Protein AF-A0A3C0J0W6-F1 (afdb_monomer_lite)

Structure (mmCIF, N/CA/C/O backbone):
data_AF-A0A3C0J0W6-F1
#
_entry.id   AF-A0A3C0J0W6-F1
#
loop_
_atom_site.group_PDB
_atom_site.id
_atom_site.type_symbol
_atom_site.label_atom_id
_atom_site.label_alt_id
_atom_site.label_comp_id
_atom_site.label_asym_id
_atom_site.label_entity_id
_atom_site.label_seq_id
_atom_site.pdbx_PDB_ins_code
_atom_site.Cartn_x
_atom_site.Cartn_y
_atom_site.Cartn_z
_atom_site.occupancy
_atom_site.B_iso_or_equiv
_atom_site.auth_seq_id
_atom_site.auth_comp_id
_atom_site.auth_asym_id
_atom_site.auth_atom_id
_atom_site.pdbx_PDB_model_num
ATOM 1 N N . MET A 1 1 ? 45.34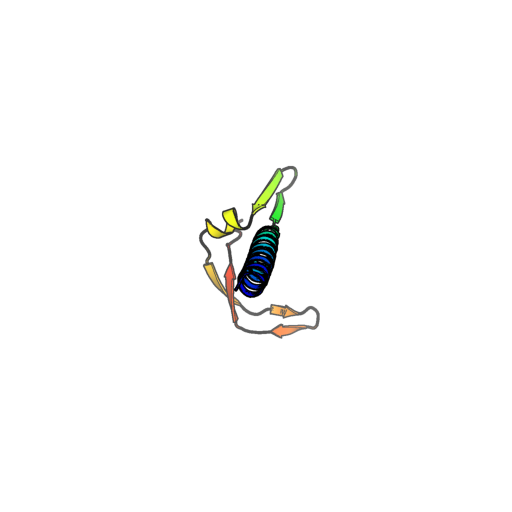5 -3.183 -43.295 1.00 50.16 1 MET A N 1
ATOM 2 C CA . MET A 1 1 ? 44.345 -2.284 -42.664 1.00 50.16 1 MET A CA 1
ATOM 3 C C . MET A 1 1 ? 42.893 -2.786 -42.727 1.00 50.16 1 MET A C 1
ATOM 5 O O . MET A 1 1 ? 42.161 -2.534 -41.781 1.00 50.16 1 MET A O 1
ATOM 9 N N . LEU A 1 2 ? 42.471 -3.555 -43.746 1.00 54.47 2 LEU A N 1
ATOM 10 C CA . LEU A 1 2 ? 41.072 -4.003 -43.924 1.00 54.47 2 LEU A CA 1
ATOM 11 C C . LEU A 1 2 ? 40.503 -4.905 -42.796 1.00 54.47 2 LEU A C 1
ATOM 13 O O . LEU A 1 2 ? 39.322 -4.814 -42.471 1.00 54.47 2 LEU A O 1
ATOM 17 N N . LYS A 1 3 ? 41.331 -5.753 -42.160 1.00 56.34 3 LYS A N 1
ATOM 18 C CA . LYS A 1 3 ? 40.901 -6.661 -41.071 1.00 56.34 3 LYS A CA 1
ATOM 19 C C . LYS A 1 3 ? 40.546 -5.934 -39.763 1.00 56.34 3 LYS A C 1
ATOM 21 O O . LYS A 1 3 ? 39.623 -6.358 -39.080 1.00 56.34 3 LYS A O 1
ATOM 26 N N . ARG A 1 4 ? 41.225 -4.824 -39.437 1.00 59.16 4 ARG A N 1
ATOM 27 C CA . ARG A 1 4 ? 40.996 -4.064 -38.191 1.00 59.16 4 ARG A CA 1
ATOM 28 C C . ARG A 1 4 ? 39.654 -3.322 -38.210 1.00 59.16 4 ARG A C 1
ATOM 30 O O . ARG A 1 4 ? 38.974 -3.286 -37.194 1.00 59.16 4 ARG A O 1
ATOM 37 N N . ASN A 1 5 ? 39.231 -2.840 -39.383 1.00 72.25 5 ASN A N 1
ATOM 38 C CA . ASN A 1 5 ? 37.906 -2.238 -39.566 1.00 72.25 5 ASN A CA 1
ATOM 39 C C . ASN A 1 5 ? 36.772 -3.242 -39.356 1.00 72.25 5 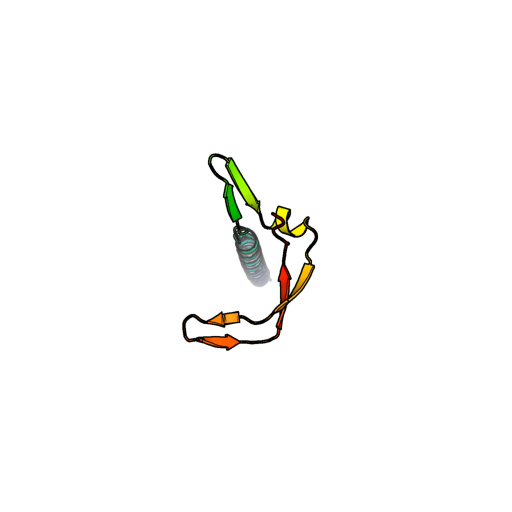ASN A C 1
ATOM 41 O O . ASN A 1 5 ? 35.776 -2.909 -38.728 1.00 72.25 5 ASN A O 1
ATOM 45 N N . ARG A 1 6 ? 36.926 -4.484 -39.832 1.00 76.56 6 ARG A N 1
ATOM 46 C CA . ARG A 1 6 ? 35.894 -5.517 -39.655 1.00 76.56 6 ARG A CA 1
ATOM 47 C C . ARG A 1 6 ? 35.695 -5.880 -38.183 1.00 76.56 6 ARG A C 1
ATOM 49 O O . ARG A 1 6 ? 34.561 -6.032 -37.754 1.00 76.56 6 ARG A O 1
ATOM 56 N N . VAL A 1 7 ? 36.777 -5.950 -37.406 1.00 83.00 7 VAL A N 1
ATOM 57 C CA . VAL A 1 7 ? 36.710 -6.218 -35.958 1.00 83.00 7 VAL A CA 1
ATOM 58 C C . VAL A 1 7 ? 36.006 -5.083 -35.209 1.00 83.00 7 VAL A C 1
ATOM 60 O O . VAL A 1 7 ? 35.149 -5.352 -34.374 1.00 83.00 7 VAL A O 1
ATOM 63 N N . LEU A 1 8 ? 36.306 -3.823 -35.542 1.00 84.94 8 LEU A N 1
ATOM 64 C CA . LEU A 1 8 ? 35.644 -2.665 -34.930 1.00 84.94 8 LEU A CA 1
ATOM 65 C C . LEU A 1 8 ? 34.147 -2.605 -35.263 1.00 84.94 8 LEU A C 1
ATOM 67 O O . LEU A 1 8 ? 33.342 -2.303 -34.390 1.00 84.94 8 LEU A O 1
ATOM 71 N N . ILE A 1 9 ? 33.768 -2.949 -36.497 1.00 85.81 9 ILE A N 1
ATOM 72 C CA . ILE A 1 9 ? 32.361 -3.008 -36.916 1.00 85.81 9 ILE A CA 1
ATOM 73 C C . ILE A 1 9 ? 31.605 -4.102 -36.150 1.00 85.81 9 ILE A C 1
ATOM 75 O O . ILE A 1 9 ? 30.495 -3.867 -35.681 1.00 85.81 9 ILE A O 1
ATOM 79 N N . VAL A 1 10 ? 32.209 -5.281 -35.974 1.00 87.44 10 VAL A N 1
ATOM 80 C CA . VAL A 1 10 ? 31.598 -6.371 -35.198 1.00 87.44 10 VAL A CA 1
ATOM 81 C C . VAL A 1 10 ? 31.437 -5.973 -33.730 1.00 87.44 10 VAL A C 1
ATOM 83 O O . VAL A 1 10 ? 30.365 -6.170 -33.166 1.00 87.44 10 VAL A O 1
ATOM 86 N N . LEU A 1 11 ? 32.451 -5.347 -33.125 1.00 89.12 11 LEU A N 1
ATOM 87 C CA . LEU A 1 11 ? 32.365 -4.835 -31.752 1.00 89.12 11 LEU A CA 1
ATOM 88 C C . LEU A 1 11 ? 31.267 -3.778 -31.592 1.00 89.12 11 LEU A C 1
ATOM 90 O O . LEU A 1 11 ? 30.516 -3.830 -30.621 1.00 89.12 11 LEU A O 1
ATOM 94 N N . ALA A 1 12 ? 31.130 -2.862 -32.553 1.00 89.19 12 ALA A N 1
ATOM 95 C CA . ALA A 1 12 ? 30.071 -1.857 -32.541 1.00 89.19 12 ALA A CA 1
ATOM 96 C C . ALA A 1 12 ? 28.673 -2.491 -32.640 1.00 89.19 12 ALA A C 1
ATOM 98 O O . ALA A 1 12 ? 27.769 -2.086 -31.912 1.00 89.19 12 ALA A O 1
ATOM 99 N N . MET A 1 13 ? 28.498 -3.523 -33.475 1.00 89.19 13 MET A N 1
ATOM 100 C CA . MET A 1 13 ? 27.227 -4.252 -33.567 1.00 89.19 13 MET A CA 1
ATOM 101 C C . MET A 1 13 ? 26.895 -5.012 -32.280 1.00 89.19 13 MET A C 1
ATOM 103 O O . MET A 1 13 ? 25.748 -4.988 -31.842 1.00 89.19 13 MET A O 1
ATOM 107 N N . VAL A 1 14 ? 27.886 -5.641 -31.642 1.00 90.25 14 VAL A N 1
ATOM 108 C CA . VAL A 1 14 ? 27.693 -6.323 -30.353 1.00 90.25 14 VAL A CA 1
ATOM 109 C C . VAL A 1 14 ? 27.325 -5.320 -29.258 1.00 90.25 14 VAL A C 1
ATOM 111 O O . VAL A 1 14 ? 26.381 -5.558 -28.510 1.00 90.25 14 VAL A O 1
ATOM 114 N N . ALA A 1 15 ? 28.004 -4.173 -29.192 1.00 87.69 15 ALA A N 1
ATOM 115 C CA . ALA A 1 15 ? 27.683 -3.119 -28.232 1.00 87.69 15 ALA A CA 1
ATOM 116 C C . ALA A 1 15 ? 26.264 -2.562 -28.438 1.00 87.69 15 ALA A C 1
ATOM 118 O O . ALA A 1 15 ? 25.524 -2.396 -27.469 1.00 87.69 15 ALA A O 1
ATOM 119 N N . LEU A 1 16 ? 25.856 -2.339 -29.693 1.00 87.06 16 LEU A N 1
ATOM 120 C CA . LEU A 1 16 ? 24.512 -1.870 -30.032 1.00 87.06 16 LEU A CA 1
ATOM 121 C C . LEU A 1 16 ? 23.435 -2.902 -29.666 1.00 87.06 16 LEU A C 1
ATOM 123 O O . LEU A 1 16 ? 22.401 -2.536 -29.110 1.00 87.06 16 LEU A O 1
ATOM 127 N N . ALA A 1 17 ? 23.690 -4.188 -29.920 1.00 85.00 17 ALA A N 1
ATOM 128 C CA . ALA A 1 17 ? 22.790 -5.271 -29.530 1.00 85.00 17 ALA A CA 1
ATOM 129 C C . ALA A 1 17 ? 22.647 -5.366 -28.002 1.00 85.00 17 ALA A C 1
ATOM 131 O O . ALA A 1 17 ? 21.532 -5.449 -27.492 1.00 85.00 17 ALA A O 1
ATOM 132 N N . CYS A 1 18 ? 23.753 -5.278 -27.256 1.00 83.44 18 CYS A N 1
ATOM 133 C CA . CYS A 1 18 ? 23.725 -5.244 -25.793 1.00 83.44 18 CYS A CA 1
ATOM 134 C C . CYS A 1 18 ? 22.938 -4.037 -25.258 1.00 83.44 18 CYS A C 1
ATOM 136 O O . CYS A 1 18 ? 22.141 -4.184 -24.331 1.00 83.44 18 CYS A O 1
ATOM 138 N N . PHE A 1 19 ? 23.116 -2.859 -25.862 1.00 80.94 19 PHE A N 1
ATOM 139 C CA . PHE A 1 19 ? 22.390 -1.647 -25.485 1.00 80.94 19 PHE A CA 1
ATOM 140 C C . PHE A 1 19 ? 20.879 -1.785 -25.739 1.00 80.94 19 PHE A C 1
ATOM 142 O O . PHE A 1 19 ? 20.076 -1.534 -24.840 1.00 80.94 19 PHE A O 1
ATOM 149 N N . ALA A 1 20 ? 20.480 -2.290 -26.910 1.00 78.81 20 ALA A N 1
ATOM 150 C CA . ALA A 1 20 ? 19.077 -2.551 -27.238 1.00 78.81 20 ALA A CA 1
ATOM 151 C C . ALA A 1 20 ? 18.423 -3.565 -26.277 1.00 78.81 20 ALA A C 1
ATOM 153 O O . ALA A 1 20 ? 17.299 -3.356 -25.821 1.00 78.81 20 ALA A O 1
ATOM 154 N N . LEU A 1 21 ? 19.142 -4.629 -25.904 1.00 71.44 21 LEU A N 1
ATOM 155 C CA . LEU A 1 21 ? 18.654 -5.630 -24.949 1.00 71.44 21 LEU A CA 1
ATOM 156 C C . LEU A 1 21 ? 18.515 -5.076 -23.521 1.00 71.44 21 LEU A C 1
ATOM 158 O O . LEU A 1 21 ? 17.611 -5.488 -22.793 1.00 71.44 21 LEU A O 1
ATOM 162 N N . SER A 1 22 ? 19.371 -4.133 -23.113 1.00 65.75 22 SER A N 1
ATOM 163 C CA . SER A 1 22 ? 19.248 -3.471 -21.806 1.00 65.75 22 SER A CA 1
ATOM 164 C C . SER A 1 22 ? 18.046 -2.524 -21.714 1.00 65.75 22 SER A C 1
ATOM 166 O O . SER A 1 22 ? 17.410 -2.459 -20.664 1.00 65.75 22 SER A O 1
ATOM 168 N N . LEU A 1 23 ? 17.670 -1.867 -22.818 1.00 61.00 23 LEU A N 1
ATOM 169 C CA . LEU A 1 23 ? 16.479 -1.013 -22.885 1.00 61.00 23 LEU A CA 1
ATOM 170 C C . LEU A 1 23 ? 15.181 -1.823 -22.745 1.00 61.00 23 LEU A C 1
ATOM 172 O O . LEU A 1 23 ? 14.253 -1.379 -22.076 1.00 61.00 23 LEU A O 1
ATOM 176 N N . GLY A 1 24 ? 15.131 -3.041 -23.298 1.00 57.66 24 GLY A N 1
ATOM 177 C CA . GLY A 1 24 ? 13.962 -3.923 -23.185 1.00 57.66 24 GLY A CA 1
ATOM 178 C C . GLY A 1 24 ? 13.660 -4.392 -21.756 1.00 57.66 24 GLY A C 1
ATOM 179 O O . GLY A 1 24 ? 12.508 -4.659 -21.431 1.00 57.66 24 GLY A O 1
ATOM 180 N N . ARG A 1 25 ? 14.669 -4.449 -20.873 1.00 54.16 25 ARG A N 1
ATOM 181 C CA . ARG A 1 25 ? 14.483 -4.813 -19.454 1.00 54.16 25 ARG A CA 1
ATOM 182 C C . ARG A 1 25 ? 13.950 -3.672 -18.586 1.00 54.16 25 ARG A C 1
ATOM 184 O O . ARG A 1 25 ? 13.414 -3.947 -17.520 1.00 54.16 25 ARG A O 1
ATOM 191 N N . LEU A 1 26 ? 14.065 -2.421 -19.033 1.00 51.62 26 LEU A N 1
ATOM 192 C CA . LEU A 1 26 ? 13.491 -1.263 -18.334 1.00 51.62 26 LEU A CA 1
ATOM 193 C C . LEU A 1 26 ? 11.974 -1.137 -18.548 1.00 51.62 26 LEU A C 1
ATOM 195 O O . LEU A 1 26 ? 11.319 -0.417 -17.804 1.00 51.62 26 LEU A O 1
ATOM 199 N N . ALA A 1 27 ? 11.412 -1.846 -19.532 1.00 52.59 27 ALA A N 1
ATOM 200 C CA . ALA A 1 27 ? 9.995 -1.773 -19.890 1.00 52.59 27 ALA A CA 1
ATOM 201 C C . ALA A 1 27 ? 9.109 -2.840 -19.213 1.00 52.59 27 ALA A C 1
ATOM 203 O O . ALA A 1 27 ? 7.919 -2.890 -19.497 1.00 52.59 27 ALA A O 1
ATOM 204 N N . ALA A 1 28 ? 9.670 -3.698 -18.350 1.00 51.66 28 ALA A N 1
ATOM 205 C CA . ALA A 1 28 ? 8.970 -4.855 -17.777 1.00 51.66 28 ALA A CA 1
ATOM 206 C C . ALA A 1 28 ? 9.004 -4.894 -16.238 1.00 51.66 28 ALA A C 1
ATOM 208 O O . ALA A 1 28 ? 9.084 -5.964 -15.636 1.00 51.66 28 ALA A O 1
ATOM 209 N N . VAL A 1 29 ? 8.956 -3.730 -15.591 1.00 59.44 29 VAL A N 1
ATOM 210 C CA . VAL A 1 29 ? 8.410 -3.650 -14.233 1.00 59.44 29 VAL A CA 1
ATOM 211 C C . VAL A 1 29 ? 6.953 -3.270 -14.423 1.00 59.44 29 VAL A C 1
ATOM 213 O O . VAL A 1 29 ? 6.631 -2.093 -14.556 1.00 59.44 29 VAL A O 1
ATOM 216 N N . ASP A 1 30 ? 6.082 -4.272 -14.539 1.00 71.31 30 ASP A N 1
ATOM 217 C CA . ASP A 1 30 ? 4.647 -4.020 -14.492 1.00 71.31 30 ASP A CA 1
ATOM 218 C C . ASP A 1 30 ? 4.354 -3.371 -13.136 1.00 71.31 30 ASP A C 1
ATOM 220 O O . ASP A 1 30 ? 4.510 -4.003 -12.087 1.00 71.31 30 ASP A O 1
ATOM 224 N N . GLY A 1 31 ? 4.023 -2.077 -13.161 1.00 82.44 31 GLY A N 1
ATOM 225 C CA . GLY A 1 31 ? 3.705 -1.313 -11.960 1.00 82.44 31 GLY A CA 1
ATOM 226 C C . GLY A 1 31 ? 2.607 -2.009 -11.161 1.00 82.44 31 GLY A C 1
ATOM 227 O O . GLY A 1 31 ? 1.706 -2.645 -11.725 1.00 82.44 31 GLY A O 1
ATOM 228 N N . TRP A 1 32 ? 2.687 -1.911 -9.837 1.00 89.62 32 TRP A N 1
ATOM 229 C CA . TRP A 1 32 ? 1.712 -2.564 -8.975 1.00 89.62 32 TRP A CA 1
ATOM 230 C C . TRP A 1 32 ? 0.314 -1.965 -9.179 1.00 89.62 32 TRP A C 1
ATOM 232 O O . TRP A 1 32 ? 0.142 -0.794 -9.537 1.00 89.62 32 TRP A O 1
ATOM 242 N N . LYS A 1 33 ? -0.701 -2.798 -8.943 1.00 92.62 33 LYS A N 1
ATOM 243 C CA . LYS A 1 33 ? -2.112 -2.411 -8.957 1.00 92.62 33 LYS A CA 1
ATOM 244 C C . LYS A 1 33 ? -2.788 -2.958 -7.710 1.00 92.62 33 LYS A C 1
ATOM 246 O O . LYS A 1 33 ? -2.567 -4.114 -7.354 1.00 92.62 33 LYS A O 1
ATOM 251 N N . VAL A 1 34 ? -3.605 -2.139 -7.062 1.00 92.62 34 VAL A N 1
ATOM 252 C CA . VAL A 1 34 ? -4.413 -2.517 -5.898 1.00 92.62 34 VAL A CA 1
ATOM 253 C C . VAL A 1 34 ? -5.875 -2.314 -6.252 1.00 92.62 34 VAL A C 1
ATOM 255 O O . VAL A 1 34 ? -6.282 -1.212 -6.601 1.00 92.62 34 VAL A O 1
ATOM 258 N N . GLU A 1 35 ? -6.672 -3.370 -6.161 1.00 94.94 35 GLU A N 1
ATOM 259 C CA . GLU A 1 35 ? -8.122 -3.262 -6.285 1.00 94.94 35 GLU A CA 1
ATOM 260 C C . GLU A 1 35 ? -8.737 -2.908 -4.925 1.00 94.94 35 GLU A C 1
ATOM 262 O O . GLU A 1 35 ? -8.450 -3.547 -3.912 1.00 94.94 35 GLU A O 1
ATOM 267 N N . ILE A 1 36 ? -9.585 -1.885 -4.908 1.00 92.81 36 ILE A N 1
ATOM 268 C CA . ILE A 1 36 ? -10.349 -1.437 -3.748 1.00 92.81 36 ILE A CA 1
ATOM 269 C C . ILE A 1 36 ? -11.816 -1.746 -4.029 1.00 92.81 36 ILE A C 1
ATOM 271 O O . ILE A 1 36 ? -12.412 -1.169 -4.939 1.00 92.81 36 ILE A O 1
ATOM 275 N N . VAL A 1 37 ? -12.399 -2.639 -3.230 1.00 94.62 37 VAL A N 1
ATOM 276 C CA . VAL A 1 37 ? -13.792 -3.079 -3.375 1.00 94.62 37 VAL A CA 1
ATOM 277 C C . VAL A 1 37 ? -14.623 -2.591 -2.191 1.00 94.62 37 VAL A C 1
ATOM 279 O O . VAL A 1 37 ? -14.219 -2.723 -1.036 1.00 94.62 37 VAL A O 1
ATOM 282 N N . SER A 1 38 ? -15.802 -2.040 -2.476 1.00 91.69 38 SER A N 1
ATOM 283 C CA . SER A 1 38 ? -16.787 -1.606 -1.484 1.00 91.69 38 SER A CA 1
ATOM 284 C C . SER A 1 38 ? -18.196 -1.977 -1.9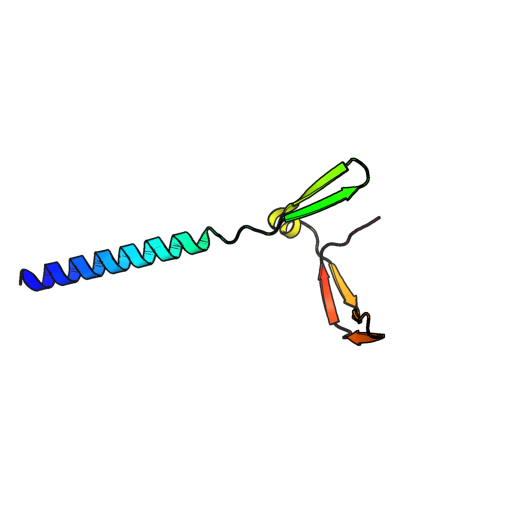52 1.00 91.69 38 SER A C 1
ATOM 286 O O . SER A 1 38 ? -18.783 -1.307 -2.807 1.00 91.69 38 SER A O 1
ATOM 288 N N . GLY A 1 39 ? -18.734 -3.076 -1.411 1.00 93.62 39 GLY A N 1
ATOM 289 C CA . GLY A 1 39 ? -19.983 -3.669 -1.898 1.00 93.62 39 GLY A CA 1
ATOM 290 C C . GLY A 1 39 ? -19.863 -4.049 -3.375 1.00 93.62 39 GLY A C 1
ATOM 291 O O . GLY A 1 39 ? -18.921 -4.737 -3.756 1.00 93.62 39 GLY A O 1
ATOM 292 N N . ASP A 1 40 ? -20.774 -3.538 -4.204 1.00 95.62 40 ASP A N 1
ATOM 293 C CA . ASP A 1 40 ? -20.784 -3.772 -5.657 1.00 95.62 40 ASP A CA 1
ATOM 294 C C . ASP A 1 40 ? -19.867 -2.815 -6.447 1.00 95.62 40 ASP A C 1
ATOM 296 O O . ASP A 1 40 ? -19.841 -2.842 -7.678 1.00 95.62 40 ASP A O 1
ATOM 300 N N . LYS A 1 41 ? -19.138 -1.922 -5.765 1.00 95.19 41 LYS A N 1
ATOM 301 C CA . LYS A 1 41 ? -18.218 -0.966 -6.397 1.00 95.19 41 LYS A CA 1
ATOM 302 C C . LYS A 1 41 ? -16.787 -1.480 -6.316 1.00 95.19 41 LYS A C 1
ATOM 304 O O . LYS A 1 41 ? -16.356 -1.933 -5.259 1.00 95.19 41 LYS A O 1
ATOM 309 N N . SER A 1 42 ? -16.037 -1.322 -7.402 1.00 95.88 42 SER A N 1
ATOM 310 C CA . SER A 1 42 ? -14.600 -1.595 -7.457 1.00 95.88 42 SER A CA 1
ATOM 311 C C . SER A 1 42 ? -13.866 -0.448 -8.155 1.00 95.88 42 SER A C 1
ATOM 313 O O . SER A 1 42 ? -14.394 0.160 -9.090 1.00 95.88 42 SER A O 1
ATOM 315 N N . ALA A 1 43 ? -12.659 -0.142 -7.684 1.00 93.69 43 ALA A N 1
ATOM 316 C CA . ALA A 1 43 ? -11.718 0.775 -8.313 1.00 93.69 43 ALA A CA 1
ATOM 317 C C . ALA A 1 43 ? -10.305 0.182 -8.250 1.00 93.69 43 ALA A C 1
ATOM 319 O O . ALA A 1 43 ? -9.936 -0.438 -7.256 1.00 93.69 43 ALA A O 1
ATOM 320 N N . VAL A 1 44 ? -9.497 0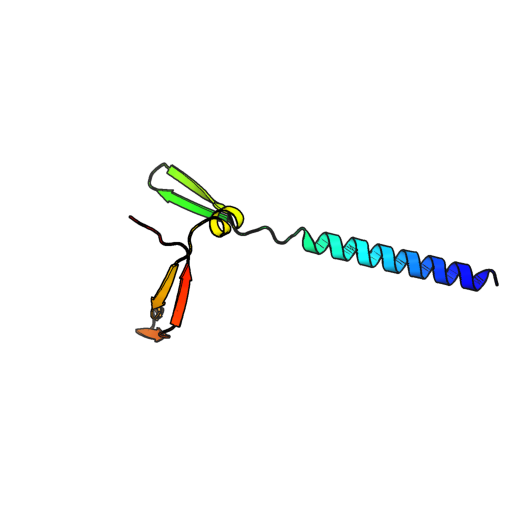.392 -9.290 1.00 94.81 44 VAL A N 1
ATOM 321 C CA . VAL A 1 44 ? -8.099 -0.060 -9.321 1.00 94.81 44 VAL A CA 1
ATOM 322 C C . VAL A 1 44 ? -7.187 1.144 -9.135 1.00 94.81 44 VAL A C 1
ATOM 324 O O . VAL A 1 44 ? -7.183 2.041 -9.972 1.00 94.81 44 VAL A O 1
ATOM 327 N N . LEU A 1 45 ? -6.414 1.140 -8.052 1.00 93.12 45 LEU A N 1
ATOM 328 C CA . LEU A 1 45 ? -5.352 2.095 -7.768 1.00 93.12 45 LEU A CA 1
ATOM 329 C C . LEU A 1 45 ? -4.044 1.606 -8.395 1.00 93.12 45 LEU A C 1
ATOM 331 O O . LEU A 1 45 ? -3.619 0.474 -8.157 1.00 93.12 45 LEU A O 1
ATOM 335 N N . THR A 1 46 ? -3.399 2.458 -9.180 1.00 92.81 46 THR A N 1
ATOM 336 C CA . THR A 1 46 ? -2.074 2.205 -9.751 1.00 92.81 46 THR A CA 1
ATOM 337 C C . THR A 1 46 ? -0.980 2.926 -8.967 1.00 92.81 46 THR A C 1
ATOM 339 O O . THR A 1 46 ? -1.240 3.830 -8.173 1.00 92.81 46 THR A O 1
ATOM 342 N N . GLU A 1 47 ? 0.273 2.572 -9.239 1.00 90.19 47 GLU A N 1
ATOM 343 C CA . GLU A 1 47 ? 1.434 3.306 -8.726 1.00 90.19 47 GLU A CA 1
ATOM 344 C C . GLU A 1 47 ? 1.414 4.802 -9.092 1.00 90.19 47 GLU A C 1
ATOM 346 O O . GLU A 1 47 ? 1.772 5.641 -8.267 1.00 90.19 47 GLU A O 1
ATOM 351 N N . ALA A 1 48 ? 0.946 5.148 -10.298 1.00 90.62 48 ALA A N 1
ATOM 352 C CA . ALA A 1 48 ? 0.829 6.539 -10.736 1.00 90.62 48 ALA A CA 1
ATOM 353 C C . ALA A 1 48 ? -0.240 7.301 -9.939 1.00 90.62 48 ALA A C 1
ATOM 355 O O . ALA A 1 48 ? -0.011 8.445 -9.548 1.00 90.62 48 ALA A O 1
ATOM 356 N N . ASP A 1 49 ? -1.373 6.654 -9.655 1.00 92.06 49 ASP A N 1
ATOM 357 C CA . ASP A 1 49 ? -2.421 7.239 -8.817 1.00 92.06 49 ASP A CA 1
ATOM 358 C C . ASP A 1 49 ? -1.895 7.478 -7.399 1.00 92.06 49 ASP A C 1
ATOM 360 O O . ASP A 1 49 ? -2.047 8.567 -6.855 1.00 92.06 49 ASP A O 1
ATOM 364 N N . ALA A 1 50 ? -1.193 6.496 -6.826 1.00 89.56 50 ALA A N 1
ATOM 365 C CA . ALA A 1 50 ? -0.594 6.615 -5.502 1.00 89.56 50 ALA A CA 1
ATOM 366 C C . ALA A 1 50 ? 0.453 7.736 -5.416 1.00 89.56 50 ALA A C 1
ATOM 368 O O . ALA A 1 50 ? 0.495 8.459 -4.422 1.00 89.56 50 ALA A O 1
ATOM 369 N N . ALA A 1 51 ? 1.267 7.918 -6.459 1.00 89.75 51 ALA A N 1
ATOM 370 C CA . ALA A 1 51 ? 2.246 9.001 -6.530 1.00 89.75 51 ALA A CA 1
ATOM 371 C C . ALA A 1 51 ? 1.601 10.398 -6.589 1.00 89.75 51 ALA A C 1
ATOM 373 O O . ALA A 1 51 ? 2.231 11.379 -6.198 1.00 89.75 51 ALA A O 1
ATOM 374 N N . ALA A 1 52 ? 0.359 10.495 -7.070 1.00 92.94 52 ALA A N 1
ATOM 375 C CA . ALA A 1 52 ? -0.399 11.741 -7.117 1.00 92.94 52 ALA A CA 1
ATOM 376 C C . ALA A 1 52 ? -1.159 12.049 -5.810 1.00 92.94 52 ALA A C 1
ATOM 378 O O . ALA A 1 52 ? -1.674 13.157 -5.656 1.00 92.94 52 ALA A O 1
ATOM 379 N N . MET A 1 53 ? -1.248 11.096 -4.876 1.00 92.38 53 MET A N 1
ATOM 380 C CA . MET A 1 53 ? -1.964 11.256 -3.606 1.00 92.38 53 MET A CA 1
ATOM 381 C C . MET A 1 53 ? -1.072 11.847 -2.507 1.00 92.38 53 MET A C 1
ATOM 383 O O . MET A 1 53 ? 0.137 11.624 -2.461 1.00 92.38 53 MET A O 1
ATOM 387 N N . GLU A 1 54 ? -1.681 12.580 -1.572 1.00 93.44 54 GLU A N 1
ATOM 388 C CA . GLU A 1 54 ? -0.968 13.126 -0.416 1.00 93.44 54 GLU A CA 1
ATOM 389 C C . GLU A 1 54 ? -0.649 12.017 0.597 1.00 93.44 54 GLU A C 1
ATOM 391 O O . GLU A 1 54 ? -1.533 11.462 1.256 1.00 93.44 54 GLU A O 1
ATOM 396 N N . ALA A 1 55 ? 0.636 11.688 0.722 1.00 93.12 55 ALA A N 1
ATOM 397 C CA . ALA A 1 55 ? 1.112 10.713 1.690 1.00 93.12 55 ALA A CA 1
ATOM 398 C C . ALA A 1 55 ? 1.307 11.348 3.074 1.00 93.12 55 ALA A C 1
ATOM 400 O O . ALA A 1 55 ? 1.831 12.453 3.211 1.00 93.12 55 ALA A O 1
ATOM 401 N N . GLN A 1 56 ? 0.958 10.602 4.118 1.00 94.88 56 GLN A N 1
ATOM 402 C CA . GLN A 1 56 ? 1.154 10.995 5.509 1.00 94.88 56 GLN A CA 1
ATOM 403 C C . GLN A 1 56 ? 2.153 10.066 6.188 1.00 94.88 56 GLN A C 1
ATOM 405 O O . GLN A 1 56 ? 2.224 8.873 5.889 1.00 94.88 56 GLN A O 1
ATOM 410 N N . SER A 1 57 ? 2.935 10.622 7.114 1.00 96.25 57 SER A N 1
ATOM 411 C CA . SER A 1 57 ? 3.889 9.854 7.914 1.00 96.25 57 SER A CA 1
ATOM 412 C C . SER A 1 57 ? 3.387 9.684 9.341 1.00 96.25 57 SER A C 1
ATOM 414 O O . SER A 1 57 ? 3.030 10.658 10.001 1.00 96.25 57 SER A O 1
ATOM 416 N N . VAL A 1 58 ? 3.391 8.447 9.830 1.00 94.75 58 VAL A N 1
ATOM 417 C CA . VAL A 1 58 ? 2.897 8.072 11.159 1.00 94.75 58 VAL A CA 1
ATOM 418 C C . VAL A 1 58 ? 3.928 7.227 11.900 1.00 94.75 58 VAL A C 1
ATOM 420 O O . VAL A 1 58 ? 4.638 6.421 11.301 1.00 94.75 58 VAL A O 1
ATOM 423 N N . LYS A 1 59 ? 4.022 7.392 13.223 1.00 96.81 59 LYS A N 1
ATOM 424 C CA . LYS A 1 59 ? 4.864 6.545 14.078 1.00 96.81 59 LYS A CA 1
ATOM 425 C C . LYS A 1 59 ? 4.013 5.428 14.673 1.00 96.81 59 LYS A C 1
ATOM 427 O O . LYS A 1 59 ? 3.115 5.704 15.462 1.00 96.81 59 LYS A O 1
ATOM 432 N N . ALA A 1 60 ? 4.312 4.182 14.319 1.00 95.38 60 ALA A N 1
ATOM 433 C CA . ALA A 1 60 ? 3.549 3.012 14.751 1.00 95.38 60 ALA A CA 1
ATOM 434 C C . ALA A 1 60 ? 4.464 1.820 15.079 1.00 95.38 60 ALA A C 1
ATOM 436 O O . ALA A 1 60 ? 5.664 1.842 14.804 1.00 95.38 60 ALA A O 1
ATOM 437 N N . ALA A 1 61 ? 3.898 0.775 15.679 1.00 96.38 61 ALA A N 1
ATOM 438 C CA . ALA A 1 61 ? 4.555 -0.512 15.898 1.00 96.38 61 ALA A CA 1
ATOM 439 C C . ALA A 1 61 ? 3.667 -1.636 15.349 1.00 96.38 61 ALA A C 1
ATOM 441 O O . ALA A 1 61 ? 2.441 -1.533 15.401 1.00 96.38 61 ALA A O 1
ATOM 442 N N . PHE A 1 62 ? 4.275 -2.706 14.839 1.00 94.19 62 PHE A N 1
ATOM 443 C CA . PHE A 1 62 ? 3.550 -3.882 14.367 1.00 94.19 62 PHE A CA 1
ATOM 444 C C . PHE A 1 62 ? 3.411 -4.913 15.482 1.00 94.19 62 PHE A C 1
ATOM 446 O O . PHE A 1 62 ? 4.405 -5.321 16.082 1.00 94.19 62 PHE A O 1
ATOM 453 N N . LEU A 1 63 ? 2.184 -5.380 15.718 1.00 95.56 63 LEU A N 1
ATOM 454 C CA . LEU A 1 63 ? 1.919 -6.564 16.528 1.00 95.56 63 LEU A CA 1
ATOM 455 C C . LEU A 1 63 ? 1.911 -7.794 15.617 1.00 95.56 63 LEU A C 1
ATOM 457 O O . LEU A 1 63 ? 1.038 -7.939 14.762 1.00 95.56 63 LEU A O 1
ATOM 461 N N . ARG A 1 64 ? 2.880 -8.692 15.794 1.00 93.31 64 ARG A N 1
ATOM 462 C CA . ARG A 1 64 ? 2.880 -9.990 15.112 1.00 93.31 64 ARG A CA 1
ATOM 463 C C . ARG A 1 64 ? 1.822 -10.907 15.720 1.00 93.31 64 ARG A C 1
ATOM 465 O O . ARG A 1 64 ? 1.530 -10.824 16.910 1.00 93.31 64 ARG A O 1
ATOM 472 N N . SER A 1 65 ? 1.341 -11.871 14.936 1.00 94.62 65 SER A N 1
ATOM 473 C CA . SER A 1 65 ? 0.432 -12.932 15.406 1.00 94.62 65 SER A CA 1
ATOM 474 C C . SER A 1 65 ? 0.998 -13.766 16.564 1.00 94.62 65 SER A C 1
ATOM 476 O O . SER A 1 65 ? 0.244 -14.372 17.314 1.00 94.62 65 SER A O 1
ATOM 478 N N . THR A 1 66 ? 2.321 -13.766 16.747 1.00 94.62 66 THR A N 1
ATOM 479 C CA . THR A 1 66 ? 3.014 -14.403 17.876 1.00 94.62 66 THR A CA 1
ATOM 480 C C . THR A 1 66 ? 2.961 -13.594 19.178 1.00 94.62 66 THR A C 1
ATOM 482 O O . THR A 1 66 ? 3.520 -14.029 20.179 1.00 94.62 66 THR A O 1
ATOM 485 N N . GLY A 1 67 ? 2.361 -12.399 19.178 1.00 94.31 67 GLY A N 1
ATOM 486 C CA . GLY A 1 67 ? 2.346 -11.477 20.319 1.00 94.31 67 GLY A CA 1
ATOM 487 C C . GLY A 1 67 ? 3.587 -10.584 20.429 1.00 94.31 67 GLY A C 1
ATOM 488 O O . GLY A 1 67 ? 3.645 -9.708 21.289 1.00 94.31 67 GLY A O 1
ATOM 489 N N . ARG A 1 68 ? 4.586 -10.763 19.554 1.00 96.44 68 ARG A N 1
ATOM 490 C CA . ARG A 1 68 ? 5.783 -9.912 19.515 1.00 96.44 68 ARG A CA 1
ATOM 491 C C . ARG A 1 68 ? 5.465 -8.555 18.888 1.00 96.44 68 ARG A C 1
ATOM 493 O O . ARG A 1 68 ? 4.902 -8.498 17.797 1.00 96.44 68 ARG A O 1
ATOM 500 N N . ILE A 1 69 ? 5.908 -7.483 19.542 1.00 96.06 69 ILE A N 1
ATOM 501 C CA . ILE A 1 69 ? 5.8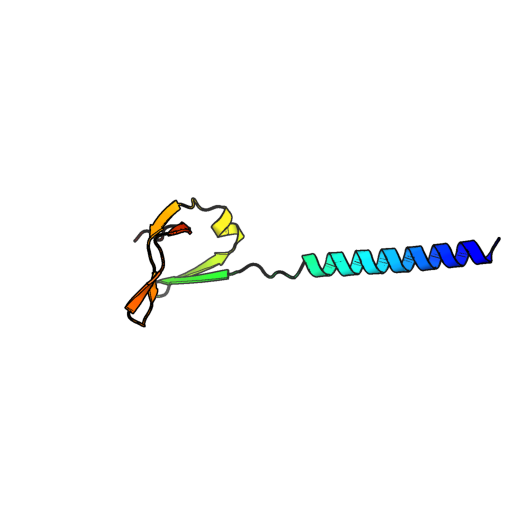46 -6.117 19.014 1.00 96.06 69 ILE A CA 1
ATOM 502 C C . ILE A 1 69 ? 7.165 -5.783 18.308 1.00 96.06 69 ILE A C 1
ATOM 504 O O . ILE A 1 69 ? 8.245 -6.046 18.839 1.00 96.06 69 ILE A O 1
ATOM 508 N N . GLU A 1 70 ? 7.077 -5.193 17.117 1.00 94.88 70 GLU A N 1
ATOM 509 C CA . GLU A 1 70 ? 8.217 -4.658 16.371 1.00 94.88 70 GLU A CA 1
ATOM 510 C C . GLU A 1 70 ? 8.055 -3.163 16.102 1.00 94.88 70 GLU A C 1
ATOM 512 O O . GLU A 1 70 ? 7.031 -2.716 15.584 1.00 94.88 70 GLU A O 1
ATOM 517 N N . GLY A 1 71 ? 9.084 -2.391 16.458 1.00 93.19 71 GLY A N 1
ATOM 518 C CA . GLY A 1 71 ? 9.081 -0.932 16.385 1.00 93.19 71 GLY A CA 1
ATOM 519 C C . GLY A 1 71 ? 9.228 -0.272 17.765 1.00 93.19 71 GLY A C 1
ATOM 520 O O . GLY A 1 71 ? 9.639 -0.935 18.719 1.00 93.19 71 GLY A O 1
ATOM 521 N N . PRO A 1 72 ? 8.917 1.033 17.888 1.00 93.50 72 PRO A N 1
ATOM 522 C CA . PRO A 1 72 ? 8.214 1.850 16.897 1.00 93.50 72 PRO A CA 1
ATOM 523 C C . PRO A 1 72 ? 9.090 2.284 15.711 1.00 93.50 72 PRO A C 1
ATOM 525 O O . PRO A 1 72 ? 10.286 2.527 15.861 1.00 93.50 72 PRO A O 1
ATOM 528 N N . SER A 1 73 ? 8.465 2.456 14.548 1.00 96.25 73 SER A N 1
ATOM 529 C CA . SER A 1 73 ? 9.081 2.980 13.322 1.00 96.25 73 SER A CA 1
ATOM 530 C C . SER A 1 73 ? 8.167 4.018 12.668 1.00 96.25 73 SER A C 1
ATOM 532 O O . SER A 1 73 ? 6.978 4.096 12.983 1.00 96.25 73 SER A O 1
ATOM 534 N N . VAL A 1 74 ? 8.740 4.857 11.806 1.00 96.75 74 VAL A N 1
ATOM 535 C CA . VAL A 1 74 ? 7.980 5.819 11.000 1.00 96.75 74 VAL A CA 1
ATOM 536 C C . VAL A 1 74 ? 7.586 5.138 9.695 1.00 96.75 74 VAL A C 1
ATOM 538 O O . VAL A 1 74 ? 8.441 4.572 9.019 1.00 96.75 74 VAL A O 1
ATOM 541 N N . TYR A 1 75 ? 6.304 5.203 9.360 1.00 94.19 75 TYR A N 1
ATOM 542 C CA . TYR A 1 75 ? 5.731 4.671 8.131 1.00 94.19 75 TYR A CA 1
ATOM 543 C C . TYR A 1 75 ? 5.101 5.803 7.342 1.00 94.19 75 TYR A C 1
ATOM 545 O O . TYR A 1 75 ? 4.400 6.630 7.919 1.00 94.19 75 TYR A O 1
ATOM 553 N N . THR A 1 76 ? 5.323 5.811 6.034 1.00 93.69 76 THR A N 1
ATOM 554 C CA . THR A 1 76 ? 4.702 6.760 5.112 1.00 93.69 76 THR A CA 1
ATOM 555 C C . THR A 1 76 ? 3.726 6.007 4.226 1.00 93.69 76 THR A C 1
ATOM 557 O O . THR A 1 76 ? 4.073 4.965 3.671 1.00 93.69 76 THR A O 1
ATOM 560 N N . GLY A 1 77 ? 2.505 6.514 4.109 1.00 92.56 77 GLY A N 1
ATOM 561 C CA . GLY A 1 77 ? 1.466 5.875 3.317 1.00 92.56 77 GLY A CA 1
ATOM 562 C C . GLY A 1 77 ? 0.311 6.814 3.012 1.00 92.56 77 GLY A C 1
ATOM 563 O O . GLY A 1 77 ? 0.225 7.919 3.545 1.00 92.56 77 GLY A O 1
ATOM 564 N N . ILE A 1 78 ? -0.573 6.357 2.136 1.00 92.88 78 ILE A N 1
ATOM 565 C CA . ILE A 1 78 ? -1.788 7.078 1.766 1.00 92.88 78 ILE A CA 1
ATOM 566 C C . ILE A 1 78 ? -2.863 6.749 2.811 1.00 92.88 78 ILE A C 1
ATOM 568 O O . ILE A 1 78 ? -3.141 5.565 3.029 1.00 92.88 78 ILE A O 1
ATOM 572 N N . PRO A 1 79 ? -3.449 7.748 3.491 1.00 90.69 79 PRO A N 1
ATOM 573 C CA . PRO A 1 79 ? -4.465 7.501 4.503 1.00 90.69 79 PRO A CA 1
ATOM 574 C C . PRO A 1 79 ? -5.755 6.968 3.867 1.00 90.69 79 PRO A C 1
ATOM 576 O O . PRO A 1 79 ? -6.251 7.511 2.882 1.00 90.69 79 PRO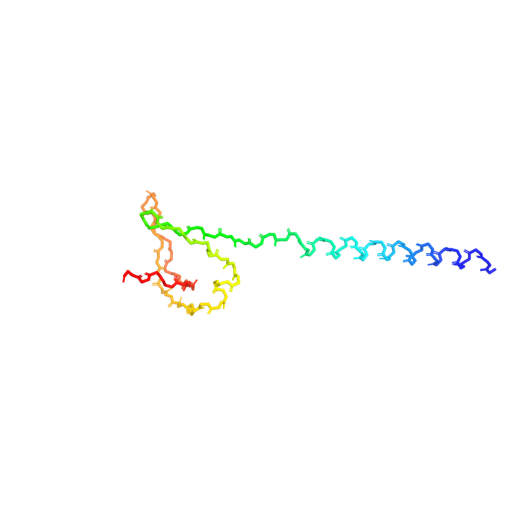 A O 1
ATOM 579 N N . ILE A 1 80 ? -6.330 5.926 4.469 1.00 86.69 80 ILE A N 1
ATOM 580 C CA . ILE A 1 80 ? -7.678 5.449 4.145 1.00 86.69 80 ILE A CA 1
ATOM 581 C C . ILE A 1 80 ? -8.632 6.142 5.120 1.00 86.69 80 ILE A C 1
ATOM 583 O O . ILE A 1 80 ? -8.710 5.764 6.289 1.00 86.69 80 ILE A O 1
ATOM 587 N N . THR A 1 81 ? -9.308 7.196 4.669 1.00 76.19 81 THR A N 1
ATOM 588 C CA . THR A 1 81 ? -10.349 7.871 5.456 1.00 76.19 81 THR A CA 1
ATOM 589 C C . THR A 1 81 ? -11.683 7.157 5.253 1.00 76.19 81 THR A C 1
ATOM 591 O O . THR A 1 81 ? -12.075 6.923 4.109 1.00 76.19 81 THR A O 1
ATOM 594 N N . ALA A 1 82 ? -12.347 6.799 6.353 1.00 55.41 82 ALA A N 1
ATOM 595 C CA . ALA A 1 82 ? -13.712 6.269 6.359 1.00 55.41 82 ALA A CA 1
ATOM 596 C C . ALA A 1 82 ? -14.755 7.377 6.161 1.00 55.41 82 ALA A C 1
ATOM 598 O O . ALA A 1 82 ? -14.469 8.525 6.577 1.00 55.41 82 ALA A O 1
#

Secondary structure (DSSP, 8-state):
-HHHHHHHHHHHHHHHHHHHHHHHHTT-----EEEEEETTEEEEEEHHHHHHS--EEEEEEEE-TTS-EEEEEEEEE-----

Radius of gyration: 24.99 Å; chains: 1; bounding box: 65×28×64 Å

pLDDT: mean 84.98, std 13.87, range [50.16, 96.81]

Sequence (82 aa):
MLKRNRVLIVLAMVALACFALSLGRLAAVDGWKVEIVSGDKSAVLTEADAAAMEAQSVKAAFLRSTGRIEGPSVYTGIPITA

Foldseek 3Di:
DVVVVVVVVVVVVVVVVVVVVVVVVVVPPPWDWDWDDDPPDIDIDTPVNQVVADKDKDFDWDQDPVRDIGDRDIDIGHDDDD